Protein AF-A0A931YLD9-F1 (afdb_monomer_lite)

Secondary structure (DSSP, 8-state):
--SHHHHHHHHHHH-----TT----HHHHHHHHHHHHHHHHHHHHHHHHHHHHHHHSS----S-HHHHHHHHHHTTS-SS--TTGGGEEEEEEGGGTEEEEEE-

Foldseek 3Di:
DPPPVVVVVVCLVVPCPPPDPDRPPVVVVVVVVVVVLVVVLVVLLVQLQVVVCVVPVFGPQDQDLVVSVVVSCVVVSDVDHRPPSVQWGKDAPPRGPDIDIDGD

Radius of gyration: 19.32 Å; chains: 1; bounding box: 42×34×50 Å

Structure (mmCIF, N/CA/C/O backbone):
data_AF-A0A931YLD9-F1
#
_entry.id   AF-A0A931YLD9-F1
#
loop_
_atom_site.group_PDB
_atom_site.id
_atom_site.type_symbol
_atom_site.label_atom_id
_atom_site.label_alt_id
_atom_site.label_comp_id
_atom_site.label_asym_id
_atom_site.label_entity_id
_atom_site.label_seq_id
_atom_site.pdbx_PDB_ins_code
_atom_site.Cartn_x
_atom_site.Cartn_y
_atom_site.Cartn_z
_atom_site.occupancy
_atom_site.B_iso_or_equiv
_atom_site.auth_seq_id
_atom_site.auth_comp_id
_atom_site.auth_asym_id
_atom_site.auth_atom_id
_atom_site.pdbx_PDB_model_num
ATOM 1 N N . MET A 1 1 ? 27.063 -23.637 -11.868 1.00 43.12 1 MET A N 1
ATOM 2 C CA . MET A 1 1 ? 26.609 -23.212 -13.211 1.00 43.12 1 MET A CA 1
ATOM 3 C C . MET A 1 1 ? 26.361 -21.705 -13.170 1.00 43.12 1 MET A C 1
ATOM 5 O O . MET A 1 1 ? 25.228 -21.292 -13.007 1.00 43.12 1 MET A O 1
ATOM 9 N N . ASN A 1 2 ? 27.417 -20.885 -13.257 1.00 45.19 2 ASN A N 1
ATOM 10 C CA . ASN A 1 2 ? 27.333 -19.423 -13.055 1.00 45.19 2 ASN A CA 1
ATOM 11 C C . ASN A 1 2 ? 27.696 -18.616 -14.318 1.00 45.19 2 ASN A C 1
ATOM 13 O O . ASN A 1 2 ? 27.969 -17.428 -14.232 1.00 45.19 2 ASN A O 1
ATOM 17 N N . GLY A 1 3 ? 27.730 -19.251 -15.494 1.00 38.50 3 GLY A N 1
ATOM 18 C CA . GLY A 1 3 ? 28.185 -18.605 -16.734 1.00 38.50 3 GLY A CA 1
ATOM 19 C C . GLY A 1 3 ? 27.097 -17.898 -17.548 1.00 38.50 3 GLY A C 1
ATOM 20 O O . GLY A 1 3 ? 27.423 -17.113 -18.428 1.00 38.50 3 GLY A O 1
ATOM 21 N N . VAL A 1 4 ? 25.813 -18.162 -17.279 1.00 45.91 4 VAL A N 1
ATOM 22 C CA . VAL A 1 4 ? 24.716 -17.681 -18.143 1.00 45.91 4 VAL A CA 1
ATOM 23 C C . VAL A 1 4 ? 24.221 -16.291 -17.724 1.00 45.91 4 VAL A C 1
ATOM 25 O O . VAL A 1 4 ? 23.890 -15.479 -18.579 1.00 45.91 4 VAL A O 1
ATOM 28 N N . PHE A 1 5 ? 24.260 -15.960 -16.429 1.00 39.84 5 PHE A N 1
ATOM 29 C CA . PHE A 1 5 ? 23.833 -14.643 -15.934 1.00 39.84 5 PHE A CA 1
ATOM 30 C C . PHE A 1 5 ? 24.803 -13.513 -16.317 1.00 39.84 5 PHE A C 1
ATOM 32 O O . PHE A 1 5 ? 24.367 -12.409 -16.633 1.00 39.84 5 PHE A O 1
ATOM 39 N N . THR A 1 6 ? 26.109 -13.789 -16.376 1.00 44.47 6 THR A N 1
ATOM 40 C CA . THR A 1 6 ? 27.121 -12.786 -16.750 1.00 44.47 6 THR A CA 1
ATOM 41 C C . THR A 1 6 ? 27.108 -12.475 -18.251 1.00 44.47 6 THR A C 1
ATOM 43 O O . THR A 1 6 ? 27.405 -11.351 -18.651 1.00 44.47 6 THR A O 1
ATOM 46 N N . ALA A 1 7 ? 26.713 -13.440 -19.089 1.00 45.12 7 ALA A N 1
ATOM 47 C CA . ALA A 1 7 ? 26.622 -13.247 -20.536 1.00 45.12 7 ALA A CA 1
ATOM 48 C C . ALA A 1 7 ? 25.453 -12.329 -20.935 1.00 45.12 7 ALA A C 1
ATOM 50 O O . ALA A 1 7 ? 25.580 -11.562 -21.885 1.00 45.12 7 ALA A O 1
ATOM 51 N N . ILE A 1 8 ? 24.343 -12.346 -20.187 1.00 50.16 8 ILE A N 1
ATOM 52 C CA . ILE A 1 8 ? 23.171 -11.504 -20.482 1.00 50.16 8 ILE A CA 1
ATOM 53 C C . ILE A 1 8 ? 23.464 -10.030 -20.159 1.00 50.16 8 ILE A C 1
ATOM 55 O O . ILE A 1 8 ? 23.083 -9.150 -20.925 1.00 50.16 8 ILE A O 1
ATOM 59 N N . ILE A 1 9 ? 24.224 -9.746 -19.095 1.00 48.94 9 ILE A N 1
ATOM 60 C CA . ILE A 1 9 ? 24.601 -8.368 -18.730 1.00 48.94 9 ILE A CA 1
ATOM 61 C C . ILE A 1 9 ? 25.612 -7.784 -19.733 1.00 48.94 9 ILE A C 1
ATOM 63 O O . ILE A 1 9 ? 25.491 -6.624 -20.121 1.00 48.94 9 ILE A O 1
ATOM 67 N N . GLY A 1 10 ? 26.564 -8.590 -20.222 1.00 40.25 10 GLY A N 1
ATOM 68 C CA . GLY A 1 10 ? 27.542 -8.152 -21.228 1.00 40.25 10 GLY A CA 1
ATOM 69 C C . GLY A 1 10 ? 26.922 -7.763 -22.577 1.00 40.25 10 GLY A C 1
ATOM 70 O O . GLY A 1 10 ? 27.433 -6.871 -23.250 1.00 40.25 10 GLY A O 1
ATOM 71 N N . VAL A 1 11 ? 25.790 -8.374 -22.948 1.00 49.38 11 VAL A N 1
ATOM 72 C CA . VAL A 1 11 ? 25.044 -8.019 -24.168 1.00 49.38 11 VAL A CA 1
ATOM 73 C C . VAL A 1 11 ? 24.273 -6.707 -23.992 1.00 49.38 11 VAL A C 1
ATOM 75 O O . VAL A 1 11 ? 24.204 -5.928 -24.935 1.00 49.38 11 VAL A O 1
ATOM 78 N N . ILE A 1 12 ? 23.768 -6.401 -22.793 1.00 49.88 12 ILE A N 1
ATOM 79 C CA . ILE A 1 12 ? 23.018 -5.156 -22.535 1.00 49.88 12 ILE A CA 1
ATOM 80 C C . ILE A 1 12 ? 23.930 -3.920 -22.616 1.00 49.88 12 ILE A C 1
ATOM 82 O O . ILE A 1 12 ? 23.496 -2.870 -23.079 1.00 49.88 12 ILE A O 1
ATOM 86 N N . ILE A 1 13 ? 25.207 -4.043 -22.237 1.00 48.47 13 ILE A N 1
ATOM 87 C CA . ILE A 1 13 ? 26.160 -2.916 -22.250 1.00 48.47 13 ILE A CA 1
ATOM 88 C C . ILE A 1 13 ? 26.721 -2.653 -23.664 1.00 48.47 13 ILE A C 1
ATOM 90 O O . ILE A 1 13 ? 27.095 -1.527 -23.979 1.00 48.47 13 ILE A O 1
ATOM 94 N N . GLY A 1 14 ? 26.763 -3.671 -24.533 1.00 37.59 14 GLY A N 1
ATOM 95 C CA . GLY A 1 14 ? 27.297 -3.568 -25.900 1.00 37.59 14 GLY A CA 1
ATOM 96 C C . GLY A 1 14 ? 26.248 -3.402 -27.004 1.00 37.59 14 GLY A C 1
ATOM 97 O O . GLY A 1 14 ? 26.606 -3.154 -28.152 1.00 37.59 14 GLY A O 1
ATOM 98 N N . ALA A 1 15 ? 24.962 -3.550 -26.683 1.00 42.47 15 ALA A N 1
ATOM 99 C CA . ALA A 1 15 ? 23.866 -3.457 -27.636 1.00 42.47 15 ALA A CA 1
ATOM 100 C C . ALA A 1 15 ? 23.271 -2.042 -27.664 1.00 42.47 15 ALA A C 1
ATOM 102 O O . ALA A 1 15 ? 22.075 -1.843 -27.465 1.00 42.47 15 ALA A O 1
ATOM 103 N N . THR A 1 16 ? 24.086 -1.046 -28.012 1.00 44.62 16 THR A N 1
ATOM 104 C CA . THR A 1 16 ? 23.588 0.048 -28.853 1.00 44.62 16 THR A CA 1
ATOM 105 C C . THR A 1 16 ? 23.207 -0.576 -30.193 1.00 44.62 16 THR A C 1
ATOM 107 O O . THR A 1 16 ? 23.989 -0.646 -31.142 1.00 44.62 16 THR A O 1
ATOM 110 N N . VAL A 1 17 ? 22.005 -1.151 -30.231 1.00 43.25 17 VAL A N 1
ATOM 111 C CA . VAL A 1 17 ? 21.416 -1.781 -31.406 1.00 43.25 17 VAL A CA 1
ATOM 112 C C . VAL A 1 17 ? 21.291 -0.703 -32.476 1.00 43.25 17 VAL A C 1
ATOM 114 O O . VAL A 1 17 ? 20.337 0.066 -32.512 1.00 43.25 17 VAL A O 1
ATOM 117 N N . THR A 1 18 ? 22.290 -0.634 -33.351 1.00 46.00 18 THR A N 1
ATOM 118 C CA . THR A 1 18 ? 22.263 0.206 -34.546 1.00 46.00 18 THR A CA 1
ATOM 119 C C . THR A 1 18 ? 21.370 -0.488 -35.573 1.00 46.00 18 THR A C 1
ATOM 121 O O . THR A 1 18 ? 21.841 -1.068 -36.547 1.00 46.00 18 THR A O 1
ATOM 124 N N . VAL A 1 19 ? 20.058 -0.491 -35.333 1.00 43.22 19 VAL A N 1
ATOM 125 C CA . VAL A 1 19 ? 19.064 -0.827 -36.357 1.00 43.22 19 VAL A CA 1
ATOM 126 C C . VAL A 1 19 ? 18.738 0.479 -37.065 1.00 43.22 19 VAL A C 1
ATOM 128 O O . VAL A 1 19 ? 17.962 1.284 -36.569 1.00 43.22 19 VAL A O 1
ATOM 131 N N . GLY A 1 20 ? 19.423 0.714 -38.188 1.00 45.06 20 GLY A N 1
ATOM 132 C CA . GLY A 1 20 ? 19.092 1.735 -39.186 1.00 45.06 20 GLY A CA 1
ATOM 133 C C . GLY A 1 20 ? 18.658 3.095 -38.632 1.00 45.06 20 GLY A C 1
ATOM 134 O O . GLY A 1 20 ? 17.472 3.384 -38.600 1.00 45.06 20 GLY A O 1
ATOM 135 N N . ALA A 1 21 ? 19.614 3.949 -38.260 1.00 41.19 21 ALA A N 1
ATOM 136 C CA . ALA A 1 21 ? 19.402 5.387 -38.040 1.00 41.19 21 ALA A CA 1
ATOM 137 C C . ALA A 1 21 ? 18.289 5.799 -37.046 1.00 41.19 21 ALA A C 1
ATOM 139 O O . ALA A 1 21 ? 17.856 6.951 -37.067 1.00 41.19 21 ALA A O 1
ATOM 140 N N . VAL A 1 22 ? 17.868 4.917 -36.139 1.00 48.06 22 VAL A N 1
ATOM 141 C CA . VAL A 1 22 ? 17.107 5.301 -34.947 1.00 48.06 22 VAL A CA 1
ATOM 142 C C . VAL A 1 22 ? 18.048 5.139 -33.761 1.00 48.06 22 VAL A C 1
ATOM 144 O O . VAL A 1 22 ? 18.352 4.021 -33.352 1.00 48.06 22 VAL A O 1
ATOM 147 N N . ASN A 1 23 ? 18.560 6.255 -33.237 1.00 45.78 23 ASN A N 1
ATOM 148 C CA . ASN A 1 23 ? 19.193 6.270 -31.920 1.00 45.78 23 ASN A CA 1
ATOM 149 C C . ASN A 1 23 ? 18.091 5.963 -30.907 1.00 45.78 23 ASN A C 1
ATOM 151 O O . ASN A 1 23 ? 17.394 6.861 -30.446 1.00 45.78 23 ASN A O 1
ATOM 155 N N . ILE A 1 24 ? 17.876 4.680 -30.633 1.00 52.88 24 ILE A N 1
ATOM 156 C CA . ILE A 1 24 ? 17.067 4.260 -29.500 1.00 52.88 24 ILE A CA 1
ATOM 157 C C . ILE A 1 24 ? 17.941 4.520 -28.283 1.00 52.88 24 ILE A C 1
ATOM 159 O O . ILE A 1 24 ? 18.889 3.778 -28.015 1.00 52.88 24 ILE A O 1
ATOM 163 N N . ASP A 1 25 ? 17.673 5.634 -27.613 1.00 60.12 25 ASP A N 1
ATOM 164 C CA . ASP A 1 25 ? 18.388 5.995 -26.407 1.00 60.12 25 ASP A CA 1
ATOM 165 C C . ASP A 1 25 ? 18.035 4.966 -25.329 1.00 60.12 25 ASP A C 1
ATOM 167 O O . A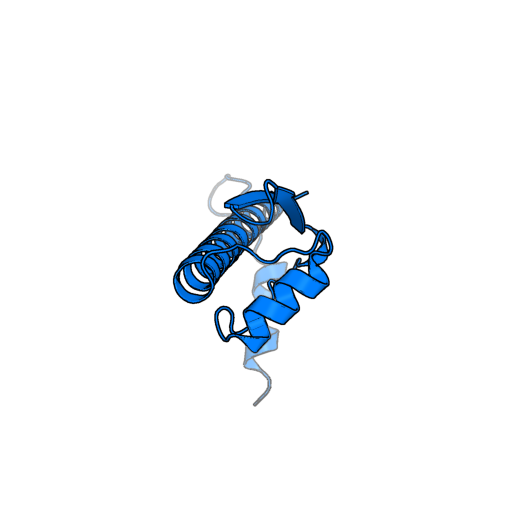SP A 1 25 ? 16.889 4.835 -24.896 1.00 60.12 25 ASP A O 1
ATOM 171 N N . VAL A 1 26 ? 19.016 4.155 -24.933 1.00 61.97 26 VAL A N 1
ATOM 172 C CA . VAL A 1 26 ? 18.834 3.120 -23.905 1.00 61.97 26 VAL A CA 1
ATOM 173 C C . VAL A 1 26 ? 18.350 3.755 -22.593 1.00 61.97 26 VAL A C 1
ATOM 175 O O . VAL A 1 26 ? 17.640 3.107 -21.821 1.00 61.97 26 VAL A O 1
ATOM 178 N N . SER A 1 27 ? 18.669 5.034 -22.365 1.00 64.50 27 SER A N 1
ATOM 179 C CA . SER A 1 27 ? 18.166 5.791 -21.221 1.00 64.50 27 SER A CA 1
ATOM 180 C C . SER A 1 27 ? 16.643 5.972 -21.246 1.00 64.50 27 SER A C 1
ATOM 182 O O . SER A 1 27 ? 16.010 5.797 -20.204 1.00 64.50 27 SER A O 1
ATOM 184 N N . ASP A 1 28 ? 16.036 6.189 -22.416 1.00 63.03 28 ASP A N 1
ATOM 185 C CA . ASP A 1 28 ? 14.582 6.321 -22.569 1.00 63.03 28 ASP A CA 1
ATOM 186 C C . ASP A 1 28 ? 13.863 4.995 -22.292 1.00 63.03 28 ASP A C 1
ATOM 188 O O . ASP A 1 28 ? 12.817 4.969 -21.637 1.00 63.03 28 ASP A O 1
ATOM 192 N N . ILE A 1 29 ? 14.442 3.869 -22.731 1.00 70.94 29 ILE A N 1
ATOM 193 C CA . ILE A 1 29 ? 13.901 2.533 -22.432 1.00 70.94 29 ILE A CA 1
ATOM 194 C C . ILE A 1 29 ? 13.924 2.278 -20.925 1.00 70.94 29 ILE A C 1
ATOM 196 O O . ILE A 1 29 ? 12.929 1.820 -20.362 1.00 70.94 29 ILE A O 1
ATOM 200 N N . LEU A 1 30 ? 15.047 2.569 -20.265 1.00 74.56 30 LEU A N 1
ATOM 201 C CA . LEU A 1 30 ? 15.186 2.370 -18.823 1.00 74.56 30 LEU A CA 1
ATOM 202 C C . LEU A 1 30 ? 14.253 3.293 -18.032 1.00 74.56 30 LEU A C 1
ATOM 204 O O . LEU A 1 30 ? 13.618 2.842 -17.079 1.00 74.56 30 LEU A O 1
ATOM 208 N N . ALA A 1 31 ? 14.111 4.553 -18.449 1.00 74.38 31 ALA A N 1
ATOM 209 C CA . ALA A 1 31 ? 13.169 5.492 -17.848 1.00 74.38 31 ALA A CA 1
ATOM 210 C C . ALA A 1 31 ? 11.717 5.006 -17.993 1.00 74.38 31 ALA A C 1
ATOM 212 O O . ALA A 1 31 ? 10.962 5.003 -17.019 1.00 74.38 31 ALA A O 1
ATOM 213 N N . SER A 1 32 ? 11.342 4.522 -19.181 1.00 75.19 32 SER A N 1
ATOM 214 C CA . SER A 1 32 ? 10.013 3.961 -19.440 1.00 75.19 32 SER A CA 1
ATOM 215 C C . SER A 1 32 ? 9.742 2.704 -18.606 1.00 75.19 32 SER A C 1
ATOM 217 O O . SER A 1 32 ? 8.684 2.591 -17.982 1.00 75.19 32 SER A O 1
ATOM 219 N N . ALA A 1 33 ? 10.712 1.789 -18.527 1.00 79.06 33 ALA A N 1
ATOM 220 C CA . ALA A 1 33 ? 10.607 0.572 -17.728 1.00 79.06 33 ALA A CA 1
ATOM 221 C C . ALA A 1 33 ? 10.471 0.875 -16.227 1.00 79.06 33 ALA A C 1
ATOM 223 O O . ALA A 1 33 ? 9.625 0.281 -15.558 1.00 79.06 33 ALA A O 1
ATOM 224 N N . ASN A 1 34 ? 11.245 1.835 -15.711 1.00 81.06 34 ASN A N 1
ATOM 225 C CA . ASN A 1 34 ? 11.137 2.282 -14.322 1.00 81.06 34 ASN A CA 1
ATOM 226 C C . ASN A 1 34 ? 9.773 2.921 -14.039 1.00 81.06 34 ASN A C 1
ATOM 228 O O . ASN A 1 34 ? 9.136 2.579 -13.045 1.00 81.06 34 ASN A O 1
ATOM 232 N N . GLY A 1 35 ? 9.279 3.782 -14.934 1.00 79.62 35 GLY A N 1
ATOM 233 C CA . GLY A 1 35 ? 7.946 4.374 -14.802 1.00 79.62 35 GLY A CA 1
ATOM 234 C C . GLY A 1 35 ? 6.834 3.320 -14.767 1.00 79.62 35 GLY A C 1
ATOM 235 O O . GLY A 1 35 ? 5.945 3.377 -13.914 1.00 79.62 35 GLY A O 1
ATOM 236 N N . ALA A 1 36 ? 6.913 2.308 -15.637 1.00 82.12 36 ALA A N 1
ATOM 237 C CA . ALA A 1 36 ? 5.967 1.194 -15.647 1.00 82.12 36 ALA A CA 1
ATOM 238 C C . ALA A 1 36 ? 6.032 0.361 -14.354 1.00 82.12 36 ALA A C 1
ATOM 240 O O . ALA A 1 36 ? 4.990 0.011 -13.796 1.00 82.12 36 ALA A O 1
ATOM 241 N N . ALA A 1 37 ? 7.235 0.077 -13.847 1.00 83.31 37 ALA A N 1
ATOM 242 C CA . ALA A 1 37 ? 7.425 -0.656 -12.598 1.00 83.31 37 ALA A CA 1
ATOM 243 C C . ALA A 1 37 ? 6.852 0.101 -11.387 1.00 83.31 37 ALA A C 1
ATOM 245 O O . ALA A 1 37 ? 6.147 -0.502 -10.572 1.00 83.31 37 ALA A O 1
ATOM 246 N N . SER A 1 38 ? 7.085 1.414 -11.294 1.00 82.69 38 SER A N 1
ATOM 247 C CA . SER A 1 38 ? 6.511 2.262 -10.240 1.00 82.69 38 SER A CA 1
ATOM 248 C C . SER A 1 38 ? 4.984 2.308 -10.315 1.00 82.69 38 SER A C 1
ATOM 250 O O . SER A 1 38 ? 4.308 2.154 -9.296 1.00 82.69 38 SER A O 1
ATOM 252 N N . PHE A 1 39 ? 4.422 2.438 -11.522 1.00 84.81 39 PHE A N 1
ATOM 253 C CA . PHE A 1 39 ? 2.974 2.414 -11.720 1.00 84.81 39 PHE A CA 1
ATOM 254 C C . PHE A 1 39 ? 2.355 1.085 -11.270 1.00 84.81 39 PHE A C 1
ATOM 256 O O . PHE A 1 39 ? 1.403 1.084 -10.490 1.00 84.81 39 PHE A O 1
ATOM 263 N N . LEU A 1 40 ? 2.908 -0.047 -11.715 1.00 86.38 40 LEU A N 1
ATOM 264 C CA . LEU A 1 40 ? 2.415 -1.373 -11.335 1.00 86.38 40 LEU A CA 1
ATOM 265 C C . LEU A 1 40 ? 2.531 -1.613 -9.829 1.00 86.38 40 LEU A C 1
ATOM 267 O O . LEU A 1 40 ? 1.587 -2.115 -9.221 1.00 86.38 40 LEU A O 1
ATOM 271 N N . SER A 1 41 ? 3.646 -1.199 -9.226 1.00 87.38 41 SER A N 1
ATOM 272 C CA . SER A 1 41 ? 3.840 -1.283 -7.777 1.00 87.38 41 SER A CA 1
ATOM 273 C C . SER A 1 41 ? 2.759 -0.495 -7.037 1.00 87.38 41 SER A C 1
ATOM 275 O O . SER A 1 41 ? 2.128 -1.024 -6.128 1.00 87.38 41 SER A O 1
ATOM 277 N N . SER A 1 42 ? 2.458 0.731 -7.474 1.00 89.06 42 SER A N 1
ATOM 278 C CA . SER A 1 42 ? 1.386 1.538 -6.881 1.00 89.06 42 SER A CA 1
ATOM 279 C C . SER A 1 42 ? 0.018 0.867 -6.975 1.00 89.06 42 SER A C 1
ATOM 281 O O . SER A 1 42 ? -0.728 0.856 -5.997 1.00 89.06 42 SER A O 1
ATOM 283 N N . GLN A 1 43 ? -0.312 0.260 -8.119 1.00 91.00 43 GLN A N 1
ATOM 284 C CA . GLN A 1 43 ? -1.583 -0.453 -8.269 1.00 91.00 43 GLN A CA 1
ATOM 285 C C . GLN A 1 43 ? -1.671 -1.682 -7.360 1.00 91.00 43 GLN A C 1
ATOM 287 O O . GLN A 1 43 ? -2.724 -1.923 -6.774 1.00 91.00 43 GLN A O 1
ATOM 292 N N . GLN A 1 44 ? -0.575 -2.428 -7.191 1.00 90.69 44 GLN A N 1
ATOM 293 C CA . GLN A 1 44 ? -0.527 -3.561 -6.263 1.00 90.69 44 GLN A CA 1
ATOM 294 C C . GLN A 1 44 ? -0.775 -3.118 -4.818 1.00 90.69 44 GLN A C 1
ATOM 296 O O . GLN A 1 44 ? -1.580 -3.734 -4.122 1.00 90.69 44 GLN A O 1
ATOM 301 N N . VAL A 1 45 ? -0.151 -2.019 -4.383 1.00 92.75 45 VAL A N 1
ATOM 302 C CA . VAL A 1 45 ? -0.351 -1.484 -3.027 1.00 92.75 45 VAL A CA 1
ATOM 303 C C . VAL A 1 45 ? -1.784 -0.990 -2.830 1.00 92.75 45 VAL A C 1
ATOM 305 O O . VAL A 1 45 ? -2.409 -1.317 -1.825 1.00 92.75 45 VAL A O 1
ATOM 308 N N . LYS A 1 46 ? -2.353 -0.273 -3.806 1.00 93.44 46 LYS A N 1
ATOM 309 C CA . LYS A 1 46 ? -3.756 0.174 -3.750 1.00 93.44 46 LYS A CA 1
ATOM 310 C C . LYS A 1 46 ? -4.737 -0.996 -3.681 1.00 93.44 46 LYS A C 1
ATOM 312 O O . LYS A 1 46 ? -5.711 -0.925 -2.935 1.00 93.44 46 LYS A O 1
ATOM 317 N N . ALA A 1 47 ? -4.479 -2.071 -4.425 1.00 94.88 47 ALA A N 1
ATOM 318 C CA . ALA A 1 47 ? -5.284 -3.286 -4.358 1.00 94.88 47 ALA A CA 1
ATOM 319 C C . ALA A 1 47 ? -5.187 -3.951 -2.976 1.00 94.88 47 ALA A C 1
ATOM 321 O O . ALA A 1 47 ? -6.214 -4.310 -2.405 1.00 94.88 47 ALA A O 1
ATOM 322 N N . ALA A 1 48 ? -3.982 -4.048 -2.410 1.00 95.44 48 ALA A N 1
ATOM 323 C CA . ALA A 1 48 ? -3.768 -4.595 -1.073 1.00 95.44 48 ALA A CA 1
ATOM 324 C C . ALA A 1 48 ? -4.462 -3.772 0.023 1.00 95.44 48 ALA A C 1
ATOM 326 O O . ALA A 1 48 ? -5.113 -4.345 0.890 1.00 95.44 48 ALA A O 1
ATOM 327 N N . LEU A 1 49 ? -4.398 -2.439 -0.051 1.00 96.00 49 LEU A N 1
ATOM 328 C CA . LEU A 1 49 ? -5.151 -1.545 0.836 1.00 96.00 49 LEU A CA 1
ATOM 329 C C . LEU A 1 49 ? -6.664 -1.764 0.709 1.00 96.00 49 LEU A C 1
ATOM 331 O O . LEU A 1 49 ? -7.371 -1.768 1.712 1.00 96.00 49 LEU A O 1
ATOM 335 N N . GLY A 1 50 ? -7.159 -1.976 -0.513 1.00 96.06 50 GLY A N 1
ATOM 336 C CA . GLY A 1 50 ? -8.560 -2.313 -0.755 1.00 96.06 50 GLY A CA 1
ATOM 337 C C . GLY A 1 50 ? -8.971 -3.634 -0.102 1.00 96.06 50 GLY A C 1
ATOM 338 O O . GLY A 1 50 ? -10.020 -3.695 0.530 1.00 96.06 50 GLY A O 1
ATOM 339 N N . LEU A 1 51 ? -8.138 -4.673 -0.203 1.00 96.94 51 LEU A N 1
ATOM 340 C CA . LEU A 1 51 ? -8.379 -5.954 0.470 1.00 96.94 51 LEU A CA 1
ATOM 341 C C . LEU A 1 51 ? -8.353 -5.806 1.995 1.00 96.94 51 LEU A C 1
ATOM 343 O O . LEU A 1 51 ? -9.269 -6.274 2.662 1.00 96.94 51 LEU A O 1
ATOM 347 N N . TYR A 1 52 ? -7.367 -5.085 2.533 1.00 96.81 52 TYR A N 1
ATOM 348 C CA . TYR A 1 52 ? -7.294 -4.786 3.962 1.00 96.81 52 TYR A CA 1
ATOM 349 C C . TYR A 1 52 ? -8.574 -4.101 4.457 1.00 96.81 52 TYR A C 1
ATOM 351 O O . TYR A 1 52 ? -9.118 -4.497 5.486 1.00 96.81 52 TYR A O 1
ATOM 359 N N . TYR A 1 53 ? -9.081 -3.111 3.711 1.00 96.31 53 TYR A N 1
ATOM 360 C CA . TYR A 1 53 ? -10.317 -2.402 4.046 1.00 96.31 53 TYR A CA 1
ATOM 361 C C . TYR A 1 53 ? -11.538 -3.325 4.042 1.00 96.31 53 TYR A C 1
ATOM 363 O O . TYR A 1 53 ? -12.401 -3.198 4.906 1.00 96.31 53 TYR A O 1
ATOM 371 N N . LEU A 1 54 ? -11.623 -4.259 3.092 1.00 96.19 54 LEU A N 1
ATOM 372 C CA . LEU A 1 54 ? -12.723 -5.227 3.048 1.00 96.19 54 LEU A CA 1
ATOM 373 C C . LEU A 1 54 ? -12.745 -6.129 4.289 1.00 96.19 54 LEU A C 1
ATOM 375 O O . LEU A 1 54 ? -13.830 -6.460 4.765 1.00 96.19 54 LEU A O 1
ATOM 379 N N . ASP A 1 55 ? -11.575 -6.469 4.827 1.00 96.88 55 ASP A N 1
ATOM 380 C CA . ASP A 1 55 ? -11.452 -7.350 5.990 1.00 96.88 55 ASP A CA 1
ATOM 381 C C . ASP A 1 55 ? -11.589 -6.603 7.331 1.00 96.88 55 ASP A C 1
ATOM 383 O O . ASP A 1 55 ? -12.162 -7.142 8.279 1.00 96.88 55 ASP A O 1
ATOM 387 N N . HIS A 1 56 ? -11.111 -5.357 7.422 1.00 95.69 56 HIS A N 1
ATOM 388 C CA . HIS A 1 56 ? -11.071 -4.590 8.678 1.00 95.69 56 HIS A CA 1
ATOM 389 C C . HIS A 1 56 ? -12.141 -3.494 8.785 1.00 95.69 56 HIS A C 1
ATOM 391 O O . HIS A 1 56 ? -12.391 -2.980 9.875 1.00 95.69 56 HIS A O 1
ATOM 397 N N . GLY A 1 57 ? -12.776 -3.115 7.675 1.00 96.06 57 GLY A N 1
ATOM 398 C CA . GLY A 1 57 ? -13.714 -1.991 7.598 1.00 96.06 57 GLY A CA 1
ATOM 399 C C . GLY A 1 57 ? -13.055 -0.606 7.618 1.00 96.06 57 GLY A C 1
ATOM 400 O O . GLY A 1 57 ? -13.756 0.401 7.530 1.00 96.06 57 GLY A O 1
ATOM 401 N N . THR A 1 58 ? -11.726 -0.540 7.722 1.00 96.44 58 THR A N 1
ATOM 402 C CA . THR A 1 58 ? -10.921 0.687 7.703 1.00 96.44 58 THR A CA 1
ATOM 403 C C . THR A 1 58 ? -9.599 0.442 6.978 1.00 96.44 58 THR A C 1
ATOM 405 O O . THR A 1 58 ? -9.121 -0.686 6.895 1.00 96.44 58 THR A O 1
ATOM 408 N N . TYR A 1 59 ? -8.995 1.498 6.434 1.00 96.62 59 TYR A N 1
ATOM 409 C CA . TYR A 1 59 ? -7.609 1.483 5.969 1.00 96.62 59 TYR A CA 1
ATOM 410 C C . TYR A 1 59 ? -6.649 1.561 7.169 1.00 96.62 59 TYR A C 1
ATOM 412 O O . TYR A 1 59 ? -7.057 2.052 8.228 1.00 96.62 59 TYR A O 1
ATOM 420 N N . PRO A 1 60 ? -5.375 1.143 7.014 1.00 96.25 60 PRO A N 1
ATOM 421 C CA . PRO A 1 60 ? -4.364 1.268 8.061 1.00 96.25 60 PRO A CA 1
ATOM 422 C C . PRO A 1 60 ? -4.318 2.689 8.632 1.00 96.25 60 PRO A C 1
ATOM 424 O O . PRO A 1 60 ? -4.113 3.661 7.899 1.00 96.25 60 PRO A O 1
ATOM 427 N N . GLN A 1 61 ? -4.531 2.814 9.941 1.00 94.75 61 GLN A N 1
ATOM 428 C CA . GLN A 1 61 ? -4.640 4.098 10.643 1.00 94.75 61 GLN A CA 1
ATOM 429 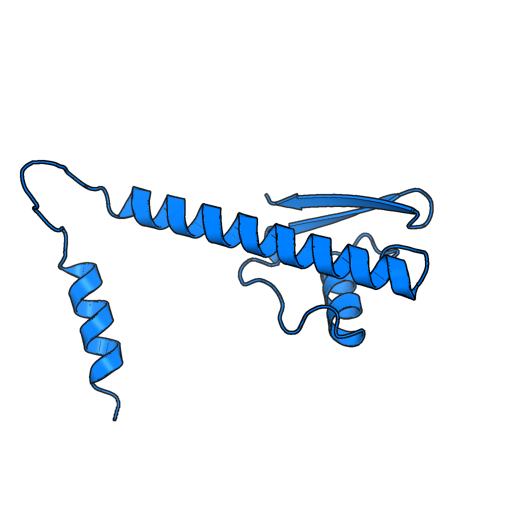C C . GLN A 1 61 ? -3.264 4.581 11.116 1.00 94.75 61 GLN A C 1
ATOM 431 O O . GLN A 1 61 ? -3.023 4.800 12.303 1.00 94.75 61 GLN A O 1
ATOM 436 N N . THR A 1 62 ? -2.341 4.717 10.170 1.00 93.31 62 THR A N 1
ATOM 437 C CA . THR A 1 62 ? -0.961 5.144 10.405 1.00 93.31 62 THR A CA 1
ATOM 438 C C . THR A 1 62 ? -0.541 6.135 9.329 1.00 93.31 62 THR A C 1
ATOM 440 O O . THR A 1 62 ? -0.833 5.928 8.160 1.00 93.31 62 THR A O 1
ATOM 443 N N . ASP A 1 63 ? 0.157 7.203 9.702 1.00 89.44 63 ASP A N 1
ATOM 444 C CA . ASP A 1 63 ? 0.775 8.120 8.728 1.00 89.44 63 ASP A CA 1
ATOM 445 C C . ASP A 1 63 ? 2.196 7.672 8.341 1.00 89.44 63 ASP A C 1
ATOM 447 O O . ASP A 1 63 ? 2.870 8.310 7.536 1.00 89.44 63 ASP A O 1
ATOM 451 N N . ASP A 1 64 ? 2.670 6.565 8.919 1.00 91.00 64 ASP A N 1
ATOM 452 C CA . ASP A 1 64 ? 3.957 5.968 8.589 1.00 91.00 64 ASP A CA 1
ATOM 453 C C . ASP A 1 64 ? 3.774 4.868 7.533 1.00 91.00 64 ASP A C 1
ATOM 455 O O . ASP A 1 64 ? 3.180 3.813 7.790 1.00 91.00 64 ASP A O 1
ATOM 459 N N . VAL A 1 65 ? 4.321 5.115 6.339 1.00 91.56 65 VAL A N 1
ATOM 460 C CA . VAL A 1 65 ? 4.278 4.193 5.196 1.00 91.56 65 VAL A CA 1
ATOM 461 C C . VAL A 1 65 ? 4.938 2.844 5.508 1.00 91.56 65 VAL A C 1
ATOM 463 O O . VAL A 1 65 ? 4.484 1.804 5.027 1.00 91.56 65 VAL A O 1
ATOM 466 N N . GLU A 1 66 ? 5.963 2.823 6.362 1.00 91.12 66 GLU A N 1
ATOM 467 C CA . GLU A 1 66 ? 6.655 1.600 6.770 1.00 91.12 66 GLU A CA 1
ATOM 468 C C . GLU A 1 66 ? 5.770 0.726 7.655 1.00 91.12 66 GLU A C 1
ATOM 470 O O . GLU A 1 66 ? 5.741 -0.502 7.508 1.00 91.12 66 GLU A O 1
ATOM 475 N N . ILE A 1 67 ? 5.015 1.362 8.552 1.00 92.69 67 ILE A N 1
ATOM 476 C CA . ILE A 1 67 ? 4.031 0.681 9.394 1.00 92.69 67 ILE A CA 1
ATOM 477 C C . ILE A 1 67 ? 2.882 0.166 8.524 1.00 92.69 67 ILE A C 1
ATOM 479 O O . ILE A 1 67 ? 2.522 -1.002 8.650 1.00 92.69 67 ILE A O 1
ATOM 483 N N . MET A 1 68 ? 2.389 0.969 7.576 1.00 94.56 68 MET A N 1
ATOM 484 C CA . MET A 1 68 ? 1.361 0.544 6.620 1.00 94.56 68 MET A CA 1
ATOM 485 C C . MET A 1 68 ? 1.801 -0.706 5.841 1.00 94.56 68 MET A C 1
ATOM 487 O O . MET A 1 68 ? 1.070 -1.697 5.793 1.00 94.56 68 MET A O 1
ATOM 491 N N . PHE A 1 69 ? 3.028 -0.729 5.307 1.00 94.25 69 PHE A N 1
ATOM 492 C CA . PHE A 1 69 ? 3.549 -1.913 4.620 1.00 94.25 69 PHE A CA 1
ATOM 493 C C . PHE A 1 69 ? 3.714 -3.124 5.541 1.00 94.25 69 PHE A C 1
ATOM 495 O O . PHE A 1 69 ? 3.521 -4.256 5.095 1.00 94.25 69 PHE A O 1
ATOM 502 N N . ASN A 1 70 ? 4.076 -2.913 6.808 1.00 92.88 70 ASN A N 1
ATOM 503 C CA . ASN A 1 70 ? 4.153 -3.995 7.786 1.00 92.88 70 ASN A CA 1
ATOM 504 C C . ASN A 1 70 ? 2.781 -4.589 8.089 1.00 92.88 70 ASN A C 1
ATOM 506 O O . ASN A 1 70 ? 2.667 -5.811 8.125 1.00 92.88 70 ASN A O 1
ATOM 510 N N . GLU A 1 71 ? 1.751 -3.765 8.260 1.00 93.75 71 GLU A N 1
ATOM 511 C CA . GLU A 1 71 ? 0.380 -4.243 8.458 1.00 93.75 71 GLU A CA 1
ATOM 512 C C . GLU A 1 71 ? -0.113 -5.042 7.248 1.00 93.75 71 GLU A C 1
ATOM 514 O O . GLU A 1 71 ? -0.621 -6.155 7.404 1.00 93.75 71 GLU A O 1
ATOM 519 N N . LEU A 1 72 ? 0.118 -4.533 6.032 1.00 94.81 72 LEU A N 1
ATOM 520 C CA . LEU A 1 72 ? -0.243 -5.247 4.808 1.00 94.81 72 LEU A CA 1
ATOM 521 C C . LEU A 1 72 ? 0.492 -6.588 4.672 1.00 94.81 72 LEU A C 1
ATOM 523 O O . LEU A 1 72 ? -0.090 -7.566 4.203 1.00 94.81 72 LEU A O 1
ATOM 527 N N . ASN A 1 73 ? 1.764 -6.649 5.072 1.00 93.81 73 ASN A N 1
ATOM 528 C CA . ASN A 1 73 ? 2.554 -7.877 5.021 1.00 93.81 73 ASN A CA 1
ATOM 529 C C . ASN A 1 73 ? 2.113 -8.892 6.089 1.00 93.81 73 ASN A C 1
ATOM 531 O O . ASN A 1 73 ? 1.930 -10.066 5.778 1.00 93.81 73 ASN A O 1
ATOM 535 N N . GLN A 1 74 ? 1.884 -8.441 7.326 1.00 91.62 74 GLN A N 1
ATOM 536 C CA . GLN A 1 74 ? 1.405 -9.288 8.426 1.00 91.62 74 GLN A CA 1
ATOM 537 C C . GLN A 1 74 ? 0.023 -9.877 8.136 1.00 91.62 74 GLN A C 1
ATOM 539 O O . GLN A 1 74 ? -0.231 -11.034 8.466 1.00 91.62 74 GLN A O 1
ATOM 544 N N . GLY A 1 75 ? -0.844 -9.101 7.482 1.00 90.69 75 GLY A N 1
ATOM 545 C CA . GLY A 1 75 ? -2.145 -9.558 6.998 1.00 90.69 75 GLY A CA 1
ATOM 546 C C . GLY A 1 75 ? -2.097 -10.376 5.703 1.00 90.69 75 GLY A C 1
ATOM 547 O O . GLY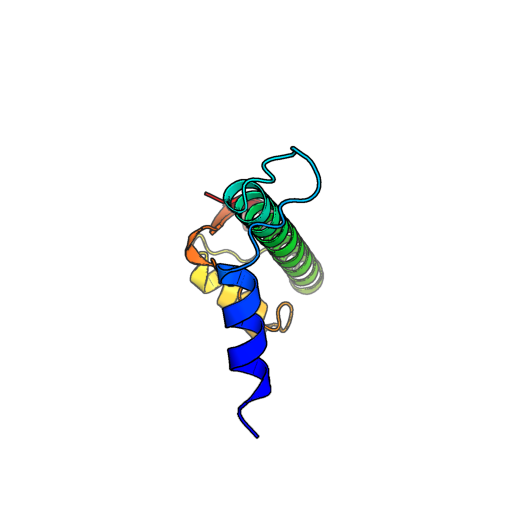 A 1 75 ? -3.147 -10.750 5.197 1.00 90.69 75 GLY A O 1
ATOM 548 N N . ALA A 1 76 ? -0.906 -10.654 5.157 1.00 93.00 76 ALA A N 1
ATOM 549 C CA . ALA A 1 76 ? -0.700 -11.377 3.900 1.00 93.00 76 ALA A CA 1
ATOM 550 C C . ALA A 1 76 ? -1.403 -10.760 2.667 1.00 93.00 76 ALA A C 1
ATOM 552 O O . ALA A 1 76 ? -1.633 -11.447 1.673 1.00 93.00 76 ALA A O 1
ATOM 553 N N . TYR A 1 77 ? -1.692 -9.454 2.693 1.00 93.19 77 TYR A N 1
ATOM 554 C CA . TYR A 1 77 ? -2.234 -8.711 1.546 1.00 93.19 77 TYR A CA 1
ATOM 555 C C . TYR A 1 77 ? -1.157 -8.389 0.504 1.00 93.19 77 TYR A C 1
ATOM 557 O O . TYR A 1 77 ? -1.461 -8.190 -0.673 1.00 93.19 77 TYR A O 1
ATOM 565 N N . ILE A 1 78 ? 0.107 -8.347 0.936 1.00 91.50 78 ILE A N 1
ATOM 566 C CA . ILE A 1 78 ? 1.284 -8.265 0.070 1.00 91.50 78 ILE A CA 1
ATOM 567 C C . ILE A 1 78 ? 2.310 -9.320 0.479 1.00 91.50 78 ILE A C 1
ATOM 569 O O . ILE A 1 78 ? 2.618 -9.484 1.658 1.00 91.50 78 ILE A O 1
ATOM 573 N N . GLU A 1 79 ? 2.904 -9.997 -0.502 1.00 85.25 79 GLU A N 1
ATOM 574 C CA . GLU A 1 79 ? 3.984 -10.961 -0.243 1.00 85.25 79 GLU A CA 1
ATOM 575 C C . GLU A 1 79 ? 5.328 -10.265 -0.014 1.00 85.25 79 GLU A C 1
ATOM 577 O O . GLU A 1 79 ? 6.147 -10.692 0.801 1.00 85.25 79 GLU A O 1
ATOM 582 N N . LYS A 1 80 ? 5.569 -9.172 -0.744 1.00 83.62 80 LYS A N 1
ATOM 583 C CA . LYS A 1 80 ? 6.829 -8.437 -0.708 1.00 83.62 80 LYS A CA 1
ATOM 584 C C . LYS A 1 80 ? 6.585 -6.948 -0.883 1.00 83.62 80 LYS A C 1
ATOM 586 O O . LYS A 1 80 ? 5.711 -6.530 -1.636 1.00 83.62 80 LYS A O 1
ATOM 591 N N . ARG A 1 81 ? 7.412 -6.153 -0.208 1.00 83.62 81 ARG A N 1
ATOM 592 C CA . ARG A 1 81 ? 7.453 -4.706 -0.399 1.00 83.62 81 ARG A CA 1
ATOM 593 C C . ARG A 1 81 ? 7.958 -4.346 -1.805 1.00 83.62 81 ARG A C 1
ATOM 595 O O . ARG A 1 81 ? 8.843 -5.042 -2.321 1.00 83.62 81 ARG A O 1
ATOM 602 N N . PRO A 1 82 ? 7.434 -3.268 -2.412 1.00 82.19 82 PRO A N 1
ATOM 603 C CA . PRO A 1 82 ? 7.981 -2.717 -3.646 1.00 82.19 82 PRO A CA 1
ATOM 604 C C . PRO A 1 82 ? 9.473 -2.383 -3.523 1.00 82.19 82 PRO A C 1
ATOM 606 O O . PRO A 1 82 ? 9.961 -2.098 -2.434 1.00 82.19 82 PRO A O 1
ATOM 609 N N . ILE A 1 83 ? 10.192 -2.399 -4.649 1.00 74.94 83 ILE A N 1
ATOM 610 C CA . ILE A 1 83 ? 11.649 -2.171 -4.681 1.00 74.94 83 ILE A CA 1
ATOM 611 C C . ILE A 1 83 ? 12.022 -0.734 -4.276 1.00 74.94 83 ILE A C 1
ATOM 613 O O . ILE A 1 83 ? 13.071 -0.559 -3.674 1.00 74.94 83 ILE A O 1
ATOM 617 N N . ASN A 1 84 ? 11.147 0.244 -4.538 1.00 77.62 84 ASN A N 1
ATOM 618 C CA . ASN A 1 84 ? 11.341 1.657 -4.192 1.00 77.62 84 ASN A CA 1
ATOM 619 C C . ASN A 1 84 ? 10.293 2.090 -3.158 1.00 77.62 84 ASN A C 1
ATOM 621 O O . ASN A 1 84 ? 9.450 2.945 -3.434 1.00 77.62 84 ASN A O 1
ATOM 625 N N . ALA A 1 85 ? 10.256 1.409 -2.012 1.00 77.69 85 ALA A N 1
ATOM 626 C CA . ALA A 1 85 ? 9.244 1.656 -0.985 1.00 77.69 85 ALA A CA 1
ATOM 627 C C . ALA A 1 85 ? 9.318 3.095 -0.430 1.00 77.69 85 ALA A C 1
ATOM 629 O O . ALA A 1 85 ? 8.299 3.699 -0.109 1.00 77.69 85 ALA A O 1
ATOM 630 N N . GLU A 1 86 ? 10.528 3.645 -0.391 1.00 82.69 86 GLU A N 1
ATOM 631 C CA . GLU A 1 86 ? 10.869 4.990 0.066 1.00 82.69 86 GLU A CA 1
ATOM 632 C C . GLU A 1 86 ? 10.308 6.120 -0.805 1.00 82.69 86 GLU A C 1
ATOM 634 O O . GLU A 1 86 ? 10.209 7.248 -0.337 1.00 82.69 86 GLU A O 1
ATOM 639 N N . ALA A 1 87 ? 9.932 5.827 -2.053 1.00 85.62 87 ALA A N 1
ATOM 640 C CA . ALA A 1 87 ? 9.294 6.796 -2.939 1.00 85.62 87 ALA A CA 1
ATOM 641 C C . ALA A 1 87 ? 7.788 6.933 -2.665 1.00 85.62 87 ALA A C 1
ATOM 643 O O . ALA A 1 87 ? 7.125 7.746 -3.301 1.00 85.62 87 ALA A O 1
ATOM 644 N N . PHE A 1 88 ? 7.213 6.125 -1.767 1.00 88.50 88 PHE A N 1
ATOM 645 C CA . PHE A 1 88 ? 5.788 6.188 -1.465 1.00 88.50 88 PHE A CA 1
ATOM 646 C C . PHE A 1 88 ? 5.498 7.029 -0.229 1.00 88.50 88 PHE A C 1
ATOM 648 O O . PHE A 1 88 ? 6.150 6.907 0.806 1.00 88.50 88 PHE A O 1
ATOM 655 N N . SER A 1 89 ? 4.425 7.809 -0.319 1.00 91.75 89 SER A N 1
ATOM 656 C CA . SER A 1 89 ? 3.833 8.517 0.811 1.00 91.75 89 SER A CA 1
ATOM 657 C C . SER A 1 89 ? 2.408 8.029 1.039 1.00 91.75 89 SER A C 1
ATOM 659 O O . SER A 1 89 ? 1.647 7.823 0.086 1.00 91.75 89 SER A O 1
ATOM 661 N N . TYR A 1 90 ? 2.052 7.824 2.305 1.00 93.69 90 TYR A N 1
ATOM 662 C CA . TYR A 1 90 ? 0.741 7.353 2.731 1.00 93.69 90 TYR A CA 1
ATOM 663 C C . TYR A 1 90 ? 0.199 8.253 3.837 1.00 93.69 90 TYR A C 1
ATOM 665 O O . TYR A 1 90 ? 0.907 8.577 4.785 1.00 93.69 90 TYR A O 1
ATOM 673 N N . GLN A 1 91 ? -1.067 8.636 3.709 1.00 94.56 91 GLN A N 1
ATOM 674 C CA . GLN A 1 91 ? -1.788 9.379 4.732 1.00 94.56 91 GLN A CA 1
ATOM 675 C C . GLN A 1 91 ? -3.235 8.902 4.770 1.00 94.56 91 GLN A C 1
ATOM 677 O O . GLN A 1 91 ? -3.868 8.761 3.717 1.00 94.56 91 GLN A O 1
ATOM 682 N N . TYR A 1 92 ? -3.773 8.690 5.967 1.00 93.50 92 TYR A N 1
ATOM 683 C CA . TYR A 1 92 ? -5.174 8.317 6.150 1.00 93.50 92 TYR A CA 1
ATOM 684 C C . TYR A 1 92 ? -6.011 9.514 6.620 1.00 93.50 92 TYR A C 1
ATOM 686 O O . TYR A 1 92 ? -5.509 10.481 7.191 1.00 93.50 92 TYR A O 1
ATOM 694 N N . PHE A 1 93 ? -7.316 9.456 6.367 1.00 93.50 93 PHE A N 1
ATOM 695 C CA . PHE A 1 93 ? -8.282 10.490 6.741 1.00 93.50 93 PHE A CA 1
ATOM 696 C C . PHE A 1 93 ? -9.534 9.847 7.329 1.00 93.50 93 PHE A C 1
ATOM 698 O O . PHE A 1 93 ? -9.782 8.658 7.123 1.00 93.50 93 PHE A O 1
ATOM 705 N N . ASP A 1 94 ? -10.323 10.646 8.051 1.00 93.62 94 ASP A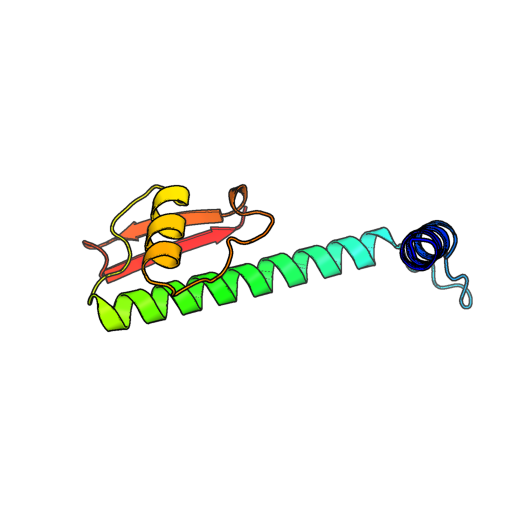 N 1
ATOM 706 C CA . ASP A 1 94 ? -11.621 10.253 8.617 1.00 93.62 94 ASP A CA 1
ATOM 707 C C . ASP A 1 94 ? -11.566 8.907 9.344 1.00 93.62 94 ASP A C 1
ATOM 709 O O . ASP A 1 94 ? -12.340 7.997 9.070 1.00 93.62 94 ASP A O 1
ATOM 713 N N . SER A 1 95 ? -10.572 8.741 10.221 1.00 91.69 95 SER A N 1
ATOM 714 C CA . SER A 1 95 ? -10.379 7.492 10.966 1.00 91.69 95 SER A CA 1
ATOM 715 C C . SER A 1 95 ? -10.287 6.249 10.062 1.00 91.69 95 SER A C 1
ATOM 717 O O . SER A 1 95 ? -10.749 5.172 10.425 1.00 91.69 95 SER A O 1
ATOM 719 N N . GLY A 1 96 ? -9.649 6.370 8.897 1.00 90.75 96 GLY A N 1
ATOM 720 C CA . GLY A 1 96 ? -9.366 5.241 8.009 1.00 90.75 96 GLY A CA 1
ATOM 721 C C . GLY A 1 96 ? -10.483 4.934 7.013 1.00 90.75 96 GLY A C 1
ATOM 722 O O . GLY A 1 96 ? -10.437 3.893 6.368 1.00 90.75 96 GLY A O 1
ATOM 723 N N . GLU A 1 97 ? -11.470 5.813 6.834 1.00 93.06 97 GLU A N 1
ATOM 724 C CA . GLU A 1 97 ? -12.446 5.679 5.740 1.00 93.06 97 GLU A CA 1
ATOM 725 C C . GLU A 1 97 ? -11.853 6.063 4.378 1.00 93.06 97 GLU A C 1
ATOM 727 O O . GLU A 1 97 ? -12.295 5.585 3.331 1.00 93.06 97 GLU A O 1
ATOM 732 N N . ARG A 1 98 ? -10.839 6.935 4.377 1.00 94.06 98 ARG A N 1
ATOM 733 C CA . ARG A 1 98 ? -10.175 7.424 3.166 1.00 94.06 98 ARG A CA 1
ATOM 734 C C . ARG A 1 98 ? -8.664 7.434 3.348 1.00 94.06 98 ARG A C 1
ATOM 736 O O . ARG A 1 98 ? -8.164 7.538 4.464 1.00 94.06 98 ARG A O 1
ATOM 743 N N . TYR A 1 99 ? -7.941 7.382 2.234 1.00 94.75 99 TYR A N 1
ATOM 744 C CA . TYR A 1 99 ? -6.490 7.528 2.214 1.00 94.75 99 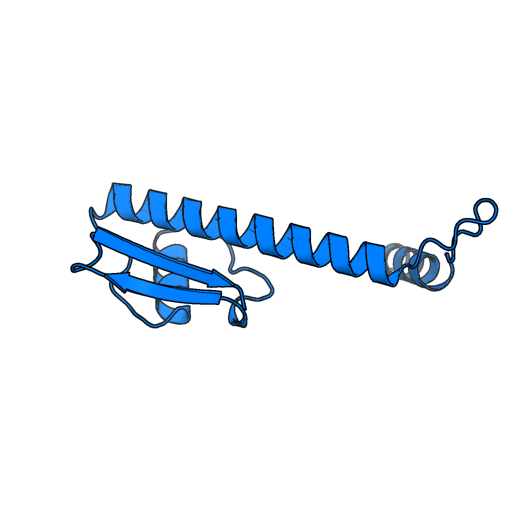TYR A CA 1
ATOM 745 C C . TYR A 1 99 ? -6.022 8.289 0.973 1.00 94.75 99 TYR A C 1
ATOM 747 O O . TYR A 1 99 ? -6.706 8.328 -0.054 1.00 94.75 99 TYR A O 1
ATOM 755 N N . THR A 1 100 ? -4.823 8.847 1.076 1.00 93.06 100 THR A N 1
ATOM 756 C CA . THR A 1 100 ? -4.032 9.352 -0.042 1.00 93.06 100 THR A CA 1
ATOM 757 C C . THR A 1 100 ? -2.762 8.515 -0.135 1.00 93.06 100 THR A C 1
ATOM 759 O O . THR A 1 100 ? -2.110 8.249 0.872 1.00 93.06 100 THR A O 1
ATOM 762 N N . PHE A 1 101 ? -2.422 8.090 -1.352 1.00 90.56 101 PHE A N 1
ATOM 763 C CA . PHE A 1 101 ? -1.196 7.353 -1.643 1.00 90.56 101 PHE A CA 1
ATOM 764 C C . PHE A 1 101 ? -0.504 7.978 -2.850 1.00 90.56 101 PHE A C 1
ATOM 766 O O . PHE A 1 101 ? -1.074 8.000 -3.950 1.00 90.56 101 PHE A O 1
ATOM 773 N N . LEU A 1 102 ? 0.698 8.500 -2.624 1.00 87.38 102 LEU A N 1
ATOM 774 C CA . LEU A 1 102 ? 1.493 9.244 -3.599 1.00 87.38 102 LEU A CA 1
ATOM 775 C C . LEU A 1 102 ? 2.806 8.514 -3.881 1.00 87.38 102 LEU A C 1
ATOM 777 O O . LEU A 1 102 ? 3.269 7.720 -3.064 1.00 87.38 102 LEU A O 1
ATOM 781 N N . ILE A 1 103 ? 3.363 8.784 -5.058 1.00 83.81 103 ILE A N 1
ATOM 782 C CA . ILE A 1 103 ? 4.703 8.360 -5.463 1.00 83.81 103 ILE A CA 1
ATOM 783 C C . ILE A 1 103 ? 5.464 9.646 -5.778 1.00 83.81 103 ILE A C 1
ATOM 785 O O . ILE A 1 103 ? 4.981 10.409 -6.620 1.00 83.81 103 ILE A O 1
ATOM 789 N N . ASP A 1 104 ? 6.582 9.874 -5.101 1.00 69.50 104 ASP A N 1
ATOM 790 C CA . A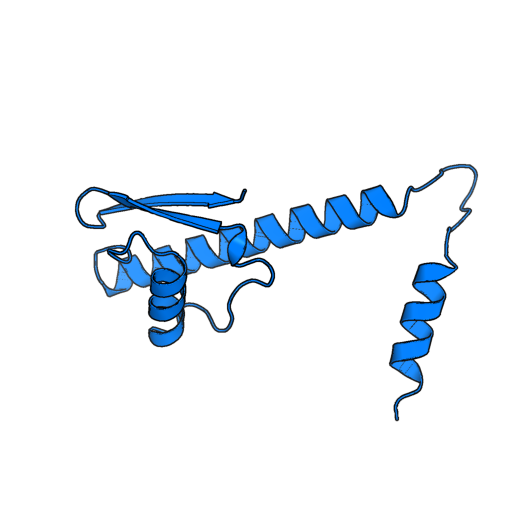SP A 1 104 ? 7.499 10.992 -5.352 1.00 69.50 104 ASP A CA 1
ATOM 791 C C . ASP A 1 104 ? 8.521 10.670 -6.459 1.00 69.50 104 ASP A C 1
ATOM 793 O O . ASP A 1 104 ? 8.898 9.482 -6.623 1.00 69.50 104 ASP A O 1
#

pLDDT: mean 78.01, std 19.8, range [37.59, 96.94]

Sequence (104 aa):
MNGVFTAIIGVIIGATVTVGAVNIDVSDILASANGAASFLSSQQVKAALGLYYLDHGTYPQTDDVEIMFNELNQGAYIEKRPINAEAFSYQYFDSGERYTFLID